Protein AF-A0A9Q0JAR6-F1 (afdb_monomer)

Radius of gyration: 21.36 Å; Cα contacts (8 Å, |Δi|>4): 161; chains: 1; bounding box: 71×35×47 Å

Sequence (145 aa):
MKPGLLWYCMSMAIILSYAKAENQKEPLKNVNLAPFWQWRSAYFCLKNESDSCTGKNVLKLDGVVNVTNSEVEDYCKQGGCWEHTSIVLQCVYYAKRDFWFANKITVPKLKEIISKGCATKQGFSTVNYTVSSPSSGSSPAKGYY

Solvent-accessible surface area (backbone atoms only — not comparable to full-atom values): 8640 Å² total; per-residue (Å²): 136,73,80,71,64,66,57,59,59,57,60,57,56,64,65,63,74,70,65,71,80,77,50,62,91,58,53,74,84,57,85,84,52,58,74,68,53,16,53,51,34,23,52,36,26,53,67,65,80,50,93,58,36,62,78,66,60,40,64,48,69,55,50,38,38,60,38,47,60,87,43,25,61,64,34,53,38,91,81,14,29,48,59,57,51,51,53,34,45,50,44,23,38,64,32,30,77,86,45,59,28,73,52,65,49,34,57,70,58,52,52,50,54,51,52,48,24,50,74,67,61,36,44,44,69,34,81,82,51,67,87,68,74,84,77,85,82,76,81,78,78,83,78,85,129

pLDDT: mean 75.81, std 19.57, range [29.2, 95.31]

Secondary structure (DSSP, 8-state):
--THHHHHHHHHHHHHTT-PPP-SS-GGG-S---HHHHHHHHHHHHT--BTTB-GGGS--TT---EE-TTTHHHHHSTTSHHHHHHHHHHHHHHH-TT-B-TT--BHHHHHHHHHHHHHHT--EE-TT----------PPP----

Foldseek 3Di:
DDPVVVVVVVVVVVVVVPPDDQPLVQNLPDLPDDPVQLVVQLQSLLVDDDPLADDQCRQHLQRKHWAALVRLCQQLDDSHVLVSVLSSLVSNCSSPVQDAGNLRDHSVRSNVQSVVCNVVSHIGICPNPDPDDDDDDDDDDDDDD

Mean pr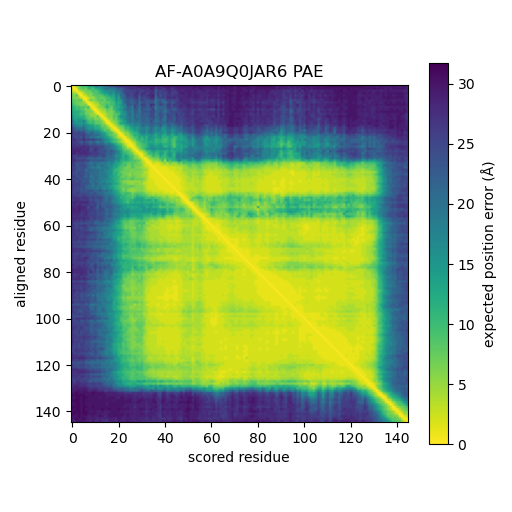edicted aligned error: 12.89 Å

Structure (mmCIF, N/CA/C/O backbone):
data_AF-A0A9Q0JAR6-F1
#
_entry.id   AF-A0A9Q0JAR6-F1
#
loop_
_atom_site.group_PDB
_atom_site.id
_atom_site.type_symbol
_atom_site.label_atom_id
_atom_site.label_alt_id
_atom_site.label_comp_id
_atom_site.label_asym_id
_atom_site.label_entity_id
_atom_site.label_seq_id
_atom_site.pdbx_PDB_ins_code
_atom_site.Cartn_x
_atom_site.Cartn_y
_atom_site.Cartn_z
_atom_site.occupancy
_atom_site.B_iso_or_equiv
_atom_site.auth_seq_id
_atom_site.auth_comp_id
_atom_site.auth_asym_id
_atom_site.auth_atom_id
_atom_site.pdbx_PDB_model_num
ATOM 1 N N . MET A 1 1 ? 53.789 8.470 -23.749 1.00 46.47 1 MET A N 1
ATOM 2 C CA . MET A 1 1 ? 52.325 8.556 -23.524 1.00 46.47 1 MET A CA 1
ATOM 3 C C . MET A 1 1 ? 51.649 8.867 -24.852 1.00 46.47 1 MET A C 1
ATOM 5 O O . MET A 1 1 ? 52.048 9.827 -25.494 1.00 46.47 1 MET A O 1
ATOM 9 N N . LYS A 1 2 ? 50.723 8.017 -25.319 1.00 48.47 2 LYS A N 1
ATOM 10 C CA . LYS A 1 2 ? 50.051 8.178 -26.623 1.00 48.47 2 LYS A CA 1
ATOM 11 C C . LYS A 1 2 ? 48.800 9.066 -26.457 1.00 48.47 2 LYS A C 1
ATOM 13 O O . LYS A 1 2 ? 47.924 8.685 -25.683 1.00 48.47 2 LYS A O 1
ATOM 18 N N . PRO A 1 3 ? 48.679 10.197 -27.175 1.00 54.84 3 PRO A N 1
ATOM 19 C CA . PRO A 1 3 ? 47.604 11.180 -26.979 1.00 54.84 3 PRO A CA 1
ATOM 20 C C . PRO A 1 3 ? 46.203 10.697 -27.407 1.00 54.84 3 PRO A C 1
ATOM 22 O O . PRO A 1 3 ? 45.214 11.355 -27.108 1.00 54.84 3 PRO A O 1
ATOM 25 N N . GLY A 1 4 ? 46.088 9.534 -28.059 1.00 55.03 4 GLY A N 1
ATOM 26 C CA . GLY A 1 4 ? 44.808 9.009 -28.550 1.00 55.03 4 GLY A CA 1
ATOM 27 C C . GLY A 1 4 ? 43.863 8.443 -27.481 1.00 55.03 4 GLY A C 1
ATOM 28 O O . GLY A 1 4 ? 42.671 8.321 -27.741 1.00 55.03 4 GLY A O 1
ATOM 29 N N . LEU A 1 5 ? 44.352 8.112 -26.279 1.00 54.31 5 LEU A N 1
ATOM 30 C CA . LEU A 1 5 ? 43.521 7.472 -25.245 1.00 54.31 5 LEU A CA 1
ATOM 31 C C . LEU A 1 5 ? 42.596 8.470 -24.518 1.00 54.31 5 LEU A C 1
ATOM 33 O O . LEU A 1 5 ? 41.503 8.108 -24.097 1.00 54.31 5 LEU A O 1
ATOM 37 N N . LEU A 1 6 ? 43.004 9.741 -24.422 1.00 53.59 6 LEU A N 1
ATOM 38 C CA . LEU A 1 6 ? 42.235 10.805 -23.759 1.00 53.59 6 LEU A CA 1
ATOM 39 C C . LEU A 1 6 ? 40.993 11.236 -24.556 1.00 53.59 6 LEU A C 1
ATOM 41 O O . LEU A 1 6 ? 39.991 11.633 -23.965 1.00 53.59 6 LEU A O 1
ATOM 45 N N . TRP A 1 7 ? 41.031 11.110 -25.886 1.00 52.84 7 TRP A N 1
ATOM 46 C CA . TRP A 1 7 ? 39.912 11.480 -26.758 1.00 52.84 7 TRP A CA 1
ATOM 47 C C . TRP A 1 7 ? 38.719 10.525 -26.602 1.00 52.84 7 TRP A C 1
ATOM 49 O O . TRP A 1 7 ? 37.566 10.957 -26.570 1.00 52.84 7 TRP A O 1
ATOM 59 N N . TYR A 1 8 ? 38.982 9.224 -26.443 1.00 56.53 8 TYR A N 1
ATOM 60 C CA . TYR A 1 8 ? 37.922 8.223 -26.304 1.00 56.53 8 TYR A CA 1
ATOM 61 C C . TYR A 1 8 ? 37.122 8.390 -25.003 1.00 56.53 8 TYR A C 1
ATOM 63 O O . TYR A 1 8 ? 35.895 8.281 -25.025 1.00 56.53 8 TYR A O 1
ATOM 71 N N . CYS A 1 9 ? 37.766 8.754 -23.891 1.00 57.84 9 CYS A N 1
ATOM 72 C CA . CYS A 1 9 ? 37.080 8.937 -22.607 1.00 57.84 9 CYS A CA 1
ATOM 73 C C . CYS A 1 9 ? 36.089 10.115 -22.612 1.00 57.84 9 CYS A C 1
ATOM 75 O O . CYS A 1 9 ? 35.001 10.007 -22.048 1.00 57.84 9 CYS A O 1
ATOM 77 N N . MET A 1 10 ? 36.422 11.215 -23.295 1.00 57.50 10 MET A N 1
ATOM 78 C CA . MET A 1 10 ? 35.537 12.386 -23.385 1.00 57.50 10 MET A CA 1
ATOM 79 C C . MET A 1 10 ? 34.294 12.108 -24.243 1.00 57.50 10 MET A C 1
ATOM 81 O O . MET A 1 10 ? 33.214 12.608 -23.940 1.00 57.50 10 MET A O 1
ATOM 85 N N . SER A 1 11 ? 34.410 11.255 -25.266 1.00 59.44 11 SER A N 1
ATOM 86 C CA . SER A 1 11 ? 33.272 10.883 -26.117 1.00 59.44 11 SER A CA 1
ATOM 87 C C . SER A 1 11 ? 32.220 10.025 -25.398 1.00 59.44 11 SER A C 1
ATOM 89 O O . SER A 1 11 ? 31.027 10.216 -25.622 1.00 59.44 11 SER A O 1
ATOM 91 N N . MET A 1 12 ? 32.625 9.147 -24.470 1.00 58.28 12 MET A N 1
ATOM 92 C CA . MET A 1 12 ? 31.680 8.363 -23.661 1.00 58.28 12 MET A CA 1
ATOM 93 C C . MET A 1 12 ? 30.941 9.218 -22.622 1.00 58.28 12 MET A C 1
ATOM 95 O O . MET A 1 12 ? 29.761 8.984 -22.367 1.00 58.28 12 MET A O 1
ATOM 99 N N . ALA A 1 13 ? 31.599 10.233 -22.052 1.00 55.62 13 ALA A N 1
ATOM 100 C CA . ALA A 1 13 ? 30.997 11.098 -21.035 1.00 55.62 13 ALA A CA 1
ATOM 101 C C . ALA A 1 13 ? 29.824 11.943 -21.574 1.00 55.62 13 ALA A C 1
ATOM 103 O O . ALA A 1 13 ? 28.884 12.229 -20.836 1.00 55.62 13 ALA A O 1
ATOM 104 N N . ILE A 1 14 ? 29.838 12.290 -22.867 1.00 54.59 14 ILE A N 1
ATOM 105 C CA . ILE A 1 14 ? 28.781 13.088 -23.519 1.00 54.59 14 ILE A CA 1
ATOM 106 C C . ILE A 1 14 ? 27.496 12.266 -23.750 1.00 54.59 14 ILE A C 1
ATOM 108 O O . ILE A 1 14 ? 26.409 12.830 -23.840 1.00 54.59 14 ILE A O 1
ATOM 112 N N . ILE A 1 15 ? 27.580 10.932 -23.799 1.00 54.53 15 ILE A N 1
ATOM 113 C CA . ILE A 1 15 ? 26.407 10.065 -24.012 1.00 54.53 15 ILE A CA 1
ATOM 114 C C . ILE A 1 15 ? 25.615 9.872 -22.700 1.00 54.53 15 ILE A C 1
ATOM 116 O O . ILE A 1 15 ? 24.401 9.674 -22.728 1.00 54.53 15 ILE A O 1
ATOM 120 N N . LEU A 1 16 ? 26.264 9.994 -21.535 1.00 51.03 16 LEU A N 1
ATOM 121 C CA . LEU A 1 16 ? 25.627 9.840 -20.217 1.00 51.03 16 LEU A CA 1
ATOM 122 C C . LEU A 1 16 ? 24.862 11.082 -19.733 1.00 51.03 16 LEU A C 1
ATOM 124 O O . LEU A 1 16 ? 23.979 10.959 -18.885 1.00 51.03 16 LEU A O 1
ATOM 128 N N . SER A 1 17 ? 25.147 12.271 -20.266 1.00 48.91 17 SER A N 1
ATOM 129 C CA . SER A 1 17 ? 24.485 13.521 -19.860 1.00 48.91 17 SER A CA 1
ATOM 130 C C . SER A 1 17 ? 23.071 13.696 -20.433 1.00 48.91 17 SER A C 1
ATOM 132 O O . SER A 1 17 ? 22.362 14.618 -20.034 1.00 48.91 17 SER A O 1
ATOM 134 N N . TYR A 1 18 ? 22.618 12.784 -21.302 1.00 50.72 18 TYR A N 1
ATOM 135 C CA . TYR A 1 18 ? 21.243 12.742 -21.819 1.00 50.72 18 TYR A CA 1
ATOM 136 C C . TYR A 1 18 ? 20.293 11.830 -21.026 1.00 50.72 18 TYR A C 1
ATOM 138 O O . TYR A 1 18 ? 19.158 11.592 -21.450 1.00 50.72 18 TYR A O 1
ATOM 146 N N . ALA A 1 19 ? 20.705 11.338 -19.855 1.00 49.31 19 ALA A N 1
ATOM 147 C CA . ALA A 1 19 ? 19.778 10.698 -18.932 1.00 49.31 19 ALA A CA 1
ATOM 148 C C . ALA A 1 19 ? 18.835 11.762 -18.342 1.00 49.31 19 ALA A C 1
ATOM 150 O O . ALA A 1 19 ? 19.199 12.521 -17.444 1.00 49.31 19 ALA A O 1
ATOM 151 N N . LYS A 1 20 ? 17.604 11.838 -18.862 1.00 53.59 20 LYS A N 1
ATOM 152 C CA . LYS A 1 20 ? 16.526 12.613 -18.232 1.00 53.59 20 LYS A CA 1
ATOM 153 C C . LYS A 1 20 ? 16.377 12.134 -16.785 1.00 53.59 20 LYS A C 1
ATOM 155 O O . LYS A 1 20 ? 16.305 10.929 -16.550 1.00 53.59 20 LYS A O 1
ATOM 160 N N . ALA A 1 21 ? 16.310 13.068 -15.835 1.00 47.69 21 ALA A N 1
ATOM 161 C CA . ALA A 1 21 ? 15.969 12.749 -14.455 1.00 47.69 21 ALA A CA 1
ATOM 162 C C . ALA A 1 21 ? 14.663 11.937 -14.428 1.00 47.69 21 ALA A C 1
ATOM 164 O O . ALA A 1 21 ? 13.657 12.336 -15.020 1.00 47.69 21 ALA A O 1
ATOM 165 N N . GLU A 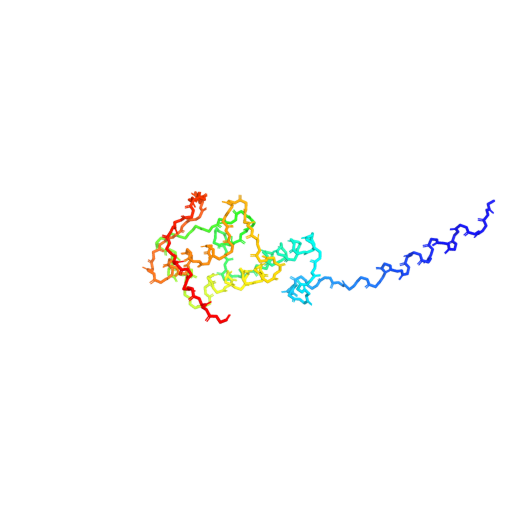1 22 ? 14.709 10.771 -13.789 1.00 52.81 22 GLU A N 1
ATOM 166 C CA . GLU A 1 22 ? 13.558 9.890 -13.620 1.00 52.81 22 GLU A CA 1
ATOM 167 C C . GLU A 1 22 ? 12.474 10.659 -12.852 1.00 52.81 22 GLU A C 1
ATOM 169 O O . GLU A 1 22 ? 12.727 11.165 -11.756 1.00 52.81 22 GLU A O 1
ATOM 174 N N . ASN A 1 23 ? 11.280 10.809 -13.436 1.00 57.31 23 ASN A N 1
ATOM 175 C CA . ASN A 1 23 ? 10.178 11.482 -12.754 1.00 57.31 23 ASN A CA 1
ATOM 176 C C . ASN A 1 23 ? 9.649 10.563 -11.645 1.00 57.31 23 ASN A C 1
ATOM 178 O O . ASN A 1 23 ? 8.768 9.739 -11.874 1.00 57.31 23 ASN A O 1
ATOM 182 N N . GLN A 1 24 ? 10.213 10.707 -10.446 1.00 56.72 24 GLN A N 1
ATOM 183 C CA . GLN A 1 24 ? 9.841 9.928 -9.263 1.00 56.72 24 GLN A CA 1
ATOM 184 C C . GLN A 1 24 ? 8.425 10.237 -8.763 1.00 56.72 24 GLN A C 1
ATOM 186 O O . GLN A 1 24 ? 7.847 9.410 -8.066 1.00 56.72 24 GLN A O 1
ATOM 191 N N . LYS A 1 25 ? 7.864 11.404 -9.116 1.00 55.22 25 LYS A N 1
ATOM 192 C CA . LYS A 1 25 ? 6.496 11.787 -8.739 1.00 55.22 25 LYS A CA 1
ATOM 193 C C . LYS A 1 25 ? 5.444 11.121 -9.623 1.00 55.22 25 LYS A C 1
ATOM 195 O O . LYS A 1 25 ? 4.361 10.812 -9.147 1.00 55.22 25 LYS A O 1
ATOM 200 N N . GLU A 1 26 ? 5.766 10.875 -10.891 1.00 56.72 26 GLU A N 1
ATOM 201 C CA . GLU A 1 26 ? 4.852 10.274 -11.866 1.00 56.72 26 GLU A CA 1
ATOM 202 C C . GLU A 1 26 ? 5.612 9.304 -12.789 1.00 56.72 26 GLU A C 1
ATOM 204 O O . GLU A 1 26 ? 5.900 9.628 -13.949 1.00 56.72 26 GLU A O 1
ATOM 209 N N . PRO A 1 27 ? 5.936 8.086 -12.316 1.00 57.88 27 PRO A N 1
ATOM 210 C CA . PRO A 1 27 ? 6.714 7.112 -13.089 1.00 57.88 27 PRO A CA 1
ATOM 211 C C . PRO A 1 27 ? 5.943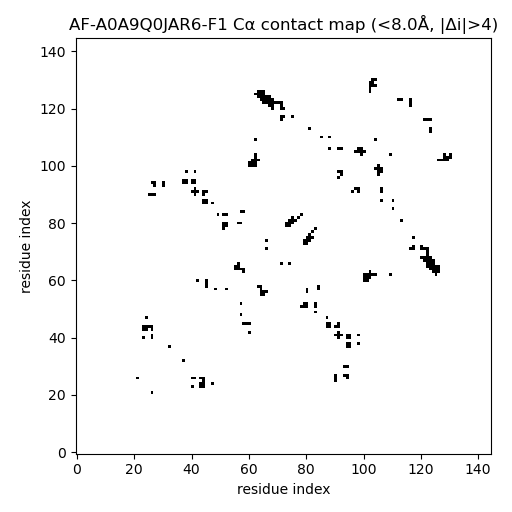 6.531 -14.293 1.00 57.88 27 PRO A C 1
ATOM 213 O O . PRO A 1 27 ? 6.480 5.748 -15.071 1.00 57.88 27 PRO A O 1
ATOM 216 N N . LEU A 1 28 ? 4.690 6.954 -14.493 1.00 58.88 28 LEU A N 1
ATOM 217 C CA . LEU A 1 28 ? 3.752 6.485 -15.516 1.00 58.88 28 LEU A CA 1
ATOM 218 C C . LEU A 1 28 ? 4.127 6.849 -16.960 1.00 58.88 28 LEU A C 1
ATOM 220 O O . LEU A 1 28 ? 3.437 6.439 -17.892 1.00 58.88 28 LEU A O 1
ATOM 224 N N . LYS A 1 29 ? 5.198 7.619 -17.184 1.00 54.78 29 LYS A N 1
ATOM 225 C CA . LYS A 1 29 ? 5.522 8.143 -18.520 1.00 54.78 29 LYS A CA 1
ATOM 226 C C . LYS A 1 29 ? 6.072 7.114 -19.513 1.00 54.78 29 LYS A C 1
ATOM 228 O O . LYS A 1 29 ? 6.238 7.471 -20.676 1.00 54.78 29 LYS A O 1
ATOM 233 N N . ASN A 1 30 ? 6.343 5.867 -19.115 1.00 54.91 30 ASN A N 1
ATOM 234 C CA . ASN A 1 30 ? 6.793 4.845 -20.061 1.00 54.91 30 ASN A CA 1
ATOM 235 C C . ASN A 1 30 ? 6.307 3.433 -19.688 1.00 54.91 30 ASN A C 1
ATOM 237 O O . ASN A 1 30 ? 6.809 2.815 -18.757 1.00 54.91 30 ASN A O 1
ATOM 241 N N . VAL A 1 31 ? 5.334 2.913 -20.439 1.00 55.41 31 VAL A N 1
ATOM 242 C CA . VAL A 1 31 ? 4.693 1.605 -20.189 1.00 55.41 31 VAL A CA 1
ATOM 243 C C . VAL A 1 31 ? 5.561 0.425 -20.673 1.00 55.41 31 VAL A C 1
ATOM 245 O O . VAL A 1 31 ? 5.321 -0.715 -20.295 1.00 55.41 31 VAL A O 1
ATOM 248 N N . ASN A 1 32 ? 6.604 0.693 -21.472 1.00 63.34 32 ASN A N 1
ATOM 249 C CA . ASN A 1 32 ? 7.500 -0.311 -22.065 1.00 63.34 32 ASN A CA 1
ATOM 250 C C . ASN A 1 32 ? 8.918 -0.239 -21.484 1.00 63.34 32 ASN A C 1
ATOM 252 O O . ASN A 1 32 ? 9.919 -0.231 -22.201 1.00 63.34 32 ASN A O 1
ATOM 256 N N . LEU A 1 33 ? 9.017 -0.145 -20.163 1.00 69.62 33 LEU A N 1
ATOM 257 C CA . LEU A 1 33 ? 10.296 -0.218 -19.465 1.00 69.62 33 LEU A CA 1
ATOM 258 C C . LEU A 1 33 ? 10.805 -1.666 -19.422 1.00 69.62 33 LEU A C 1
ATOM 260 O O . LEU A 1 33 ? 10.016 -2.604 -19.320 1.00 69.62 33 LEU A O 1
ATOM 264 N N . ALA A 1 34 ? 12.127 -1.864 -19.459 1.00 81.62 34 ALA A N 1
ATOM 265 C CA . ALA A 1 34 ? 12.704 -3.184 -19.195 1.00 81.62 34 ALA A CA 1
ATOM 266 C C . ALA A 1 34 ? 12.334 -3.653 -17.766 1.00 81.62 34 ALA A C 1
ATOM 268 O O . ALA A 1 34 ? 12.092 -2.807 -16.900 1.00 81.62 34 ALA A O 1
ATOM 269 N N . PRO A 1 35 ? 12.336 -4.967 -17.467 1.00 82.12 35 PRO A N 1
ATOM 270 C CA . PRO A 1 35 ? 11.821 -5.496 -16.197 1.00 82.12 35 PRO A CA 1
ATOM 271 C C . PRO A 1 35 ? 12.399 -4.842 -14.931 1.00 82.12 35 PRO A C 1
ATOM 273 O O . PRO A 1 35 ? 11.670 -4.583 -13.975 1.00 82.12 35 PRO A O 1
ATOM 276 N N . PHE A 1 36 ? 13.696 -4.521 -14.931 1.00 84.12 36 PHE A N 1
ATOM 277 C CA . PHE A 1 36 ? 14.346 -3.814 -13.822 1.00 84.12 36 PHE A CA 1
ATOM 278 C C . PHE A 1 36 ? 13.771 -2.405 -13.602 1.00 84.12 36 PHE A C 1
ATOM 280 O O . PHE A 1 36 ? 13.494 -2.003 -12.473 1.00 84.12 36 PHE A O 1
ATOM 287 N N . TRP A 1 37 ? 13.551 -1.665 -14.687 1.00 82.44 37 TRP A N 1
ATOM 288 C CA . TRP A 1 37 ? 13.005 -0.312 -14.642 1.00 82.44 37 TRP A CA 1
ATOM 289 C C . TRP A 1 37 ? 11.536 -0.298 -14.209 1.00 82.44 37 TRP A C 1
ATOM 291 O O . TRP A 1 37 ? 11.147 0.590 -13.455 1.00 82.44 37 TRP A O 1
ATOM 301 N N . GLN A 1 38 ? 10.746 -1.307 -14.595 1.00 86.56 38 GLN A N 1
ATOM 302 C CA . GLN A 1 38 ? 9.371 -1.486 -14.106 1.00 86.56 38 GLN A CA 1
ATOM 303 C C . GLN A 1 38 ? 9.330 -1.652 -12.581 1.00 86.56 38 GLN A C 1
ATOM 305 O O . GLN A 1 38 ? 8.579 -0.961 -11.893 1.00 86.56 38 GLN A O 1
ATOM 310 N N . TRP A 1 39 ? 10.185 -2.523 -12.033 1.00 87.69 39 TRP A N 1
ATOM 311 C CA . TRP A 1 39 ? 10.311 -2.716 -10.584 1.00 87.69 39 TRP A CA 1
ATOM 312 C C . TRP A 1 39 ? 10.750 -1.446 -9.861 1.00 87.69 39 TRP A C 1
ATOM 314 O O . TRP A 1 39 ? 10.189 -1.093 -8.825 1.00 87.69 39 TRP A O 1
ATOM 324 N N . ARG A 1 40 ? 11.733 -0.739 -10.419 1.00 87.44 40 ARG A N 1
ATOM 325 C CA . ARG A 1 40 ? 12.226 0.525 -9.870 1.00 87.44 40 ARG A CA 1
ATOM 326 C C . ARG A 1 40 ? 11.143 1.610 -9.869 1.00 87.44 40 ARG A C 1
ATOM 328 O O . ARG A 1 40 ? 10.966 2.291 -8.865 1.00 87.44 40 ARG A O 1
ATOM 335 N N . SER A 1 41 ? 10.379 1.722 -10.950 1.00 87.81 41 SER A N 1
ATOM 336 C CA . SER A 1 41 ? 9.231 2.629 -11.052 1.00 87.81 41 SER A CA 1
ATOM 337 C C . SER A 1 41 ? 8.143 2.295 -10.028 1.00 87.81 41 SER A C 1
ATOM 339 O O . SER A 1 41 ? 7.674 3.182 -9.319 1.00 87.81 41 SER A O 1
ATOM 341 N N . ALA A 1 42 ? 7.802 1.013 -9.871 1.00 89.38 42 ALA A N 1
ATOM 342 C CA . ALA A 1 42 ? 6.861 0.556 -8.850 1.00 89.38 42 ALA A CA 1
ATOM 343 C C . ALA A 1 42 ? 7.354 0.859 -7.423 1.00 89.38 42 ALA A C 1
ATOM 345 O O . ALA A 1 42 ? 6.577 1.268 -6.563 1.00 89.38 42 ALA A O 1
ATOM 346 N N . TYR A 1 43 ? 8.657 0.727 -7.173 1.00 88.44 43 TYR A N 1
ATOM 347 C CA . TYR A 1 43 ? 9.266 1.119 -5.904 1.00 88.44 43 TYR A CA 1
ATOM 348 C C . TYR A 1 43 ? 9.143 2.624 -5.632 1.00 88.44 43 TYR A C 1
ATOM 350 O O . TYR A 1 43 ? 8.842 3.014 -4.505 1.00 88.44 43 TYR A O 1
ATOM 358 N N . PHE A 1 44 ? 9.327 3.478 -6.643 1.00 87.81 44 PHE A N 1
ATOM 359 C CA . PHE A 1 44 ? 9.131 4.920 -6.476 1.00 87.81 44 PHE A CA 1
ATOM 360 C C . PHE A 1 44 ? 7.677 5.298 -6.207 1.00 87.81 44 PHE A C 1
ATOM 362 O O . PHE A 1 44 ? 7.445 6.182 -5.388 1.00 87.81 44 PHE A O 1
ATOM 369 N N . CYS A 1 45 ? 6.705 4.582 -6.779 1.00 89.19 45 CYS A N 1
ATOM 370 C CA . CYS A 1 45 ? 5.297 4.759 -6.411 1.00 89.19 45 CYS A CA 1
ATOM 371 C C . CYS A 1 45 ? 5.062 4.568 -4.904 1.00 89.19 45 CYS A C 1
ATOM 373 O O . CYS A 1 45 ? 4.340 5.348 -4.293 1.00 89.19 45 CYS A O 1
ATOM 375 N N . LEU A 1 46 ? 5.690 3.554 -4.297 1.00 89.12 46 LEU A N 1
ATOM 376 C CA . LEU A 1 46 ? 5.556 3.255 -2.863 1.00 89.12 46 LEU A CA 1
ATOM 377 C C . LEU A 1 46 ? 6.250 4.279 -1.956 1.00 89.12 46 LEU A C 1
ATOM 379 O O . LEU A 1 46 ? 5.952 4.335 -0.770 1.00 89.12 46 LEU A O 1
ATOM 383 N N . LYS A 1 47 ? 7.172 5.083 -2.497 1.00 85.50 47 LYS A N 1
ATOM 384 C CA . LYS A 1 47 ? 7.805 6.195 -1.774 1.00 85.50 47 LYS A CA 1
ATOM 385 C C . LYS A 1 47 ? 6.962 7.462 -1.742 1.00 85.50 47 LYS A C 1
ATOM 387 O O . LYS A 1 47 ? 7.375 8.437 -1.121 1.00 85.50 47 LYS A O 1
ATOM 392 N N . ASN A 1 48 ? 5.828 7.477 -2.433 1.00 80.38 48 ASN A N 1
ATOM 393 C CA . ASN A 1 48 ? 4.920 8.602 -2.366 1.00 80.38 48 ASN A CA 1
ATOM 394 C C . ASN A 1 48 ? 4.198 8.572 -1.012 1.00 80.38 48 ASN A C 1
ATOM 396 O O . ASN A 1 48 ? 3.277 7.782 -0.802 1.00 80.38 48 ASN A O 1
ATOM 400 N N . GLU A 1 49 ? 4.662 9.394 -0.078 1.00 74.75 49 GLU A N 1
ATOM 401 C CA . GLU A 1 49 ? 4.069 9.553 1.248 1.00 74.75 49 GLU A CA 1
ATOM 402 C C . GLU A 1 49 ? 2.982 10.639 1.219 1.00 74.75 49 GLU A C 1
ATOM 404 O O . GLU A 1 49 ? 3.019 11.553 0.396 1.00 74.75 49 GLU A O 1
ATOM 409 N N . SER A 1 50 ? 1.995 10.523 2.104 1.00 73.06 50 SER A N 1
ATOM 410 C CA . SER A 1 50 ? 0.953 11.533 2.307 1.00 73.06 50 SER A CA 1
ATOM 411 C C . SER A 1 50 ? 0.749 11.743 3.795 1.00 73.06 50 SER A C 1
ATOM 413 O O . SER A 1 50 ? 0.679 10.772 4.545 1.00 73.06 50 SER A O 1
ATOM 415 N N . ASP A 1 51 ? 0.546 12.993 4.202 1.00 74.38 51 ASP A N 1
ATOM 416 C CA . ASP A 1 51 ? 0.200 13.346 5.581 1.00 74.38 51 ASP A CA 1
ATOM 417 C C . ASP A 1 51 ? -1.128 12.705 6.029 1.00 74.38 51 ASP A C 1
ATOM 419 O O . ASP A 1 51 ? -1.345 12.472 7.218 1.00 74.38 51 ASP A O 1
ATOM 423 N N . SER A 1 52 ? -2.013 12.364 5.079 1.00 71.81 52 SER A N 1
ATOM 424 C CA . SER A 1 52 ? -3.287 11.681 5.353 1.00 71.81 52 SER A CA 1
ATOM 425 C C . SER A 1 52 ? -3.129 10.208 5.731 1.00 71.81 52 SER A C 1
ATOM 427 O O . SER A 1 52 ? -4.081 9.587 6.212 1.00 71.81 52 SER A O 1
ATOM 429 N N . CYS A 1 53 ? -1.944 9.631 5.526 1.00 79.38 53 CYS A N 1
ATOM 430 C CA . CYS A 1 53 ? -1.652 8.264 5.904 1.00 79.38 53 CYS A CA 1
ATOM 431 C C . CYS A 1 53 ? -0.344 8.187 6.687 1.00 79.38 53 CYS A C 1
ATOM 433 O O . CYS A 1 53 ? 0.737 8.311 6.124 1.00 79.38 53 CYS A O 1
ATOM 435 N N . THR A 1 54 ? -0.439 7.950 7.995 1.00 75.00 54 THR A N 1
ATOM 436 C CA . THR A 1 54 ? 0.727 7.912 8.883 1.00 75.00 54 THR A CA 1
ATOM 437 C C . THR A 1 54 ? 0.848 6.580 9.621 1.00 75.00 54 THR A C 1
ATOM 439 O O . THR A 1 54 ? -0.109 5.816 9.789 1.00 75.00 54 THR A O 1
ATOM 442 N N . GLY A 1 55 ? 2.074 6.271 10.044 1.00 74.25 55 GLY A N 1
ATOM 443 C CA . GLY A 1 55 ? 2.376 5.111 10.879 1.00 74.25 55 GLY A CA 1
ATOM 444 C C . GLY A 1 55 ? 2.138 3.766 10.186 1.00 74.25 55 GLY A C 1
ATOM 445 O O . GLY A 1 55 ? 2.661 3.500 9.105 1.00 74.25 55 GLY A O 1
ATOM 446 N N . LYS A 1 56 ? 1.378 2.889 10.851 1.00 67.69 56 LYS A N 1
ATOM 447 C CA . LYS A 1 56 ? 1.136 1.493 10.435 1.00 67.69 56 LYS A CA 1
ATOM 448 C C . LYS A 1 56 ? 0.157 1.337 9.262 1.00 67.69 56 LYS A C 1
ATOM 450 O O . LYS A 1 56 ? 0.001 0.235 8.748 1.00 67.69 56 LYS A O 1
ATOM 455 N N . ASN A 1 57 ? -0.506 2.422 8.866 1.00 71.31 57 ASN A N 1
ATOM 456 C CA . ASN A 1 57 ? -1.492 2.419 7.785 1.00 71.31 57 ASN A CA 1
ATOM 457 C C . ASN A 1 57 ? -0.851 2.672 6.412 1.00 71.31 57 ASN A C 1
ATOM 459 O O . ASN A 1 57 ? -1.501 2.469 5.388 1.00 71.31 57 ASN A O 1
ATOM 463 N N . VAL A 1 58 ? 0.419 3.101 6.394 1.00 81.50 58 VAL A N 1
ATOM 464 C CA . VAL A 1 58 ? 1.172 3.399 5.173 1.00 81.50 58 VAL A CA 1
ATOM 465 C C . VAL A 1 58 ? 1.562 2.107 4.479 1.00 81.50 58 VAL A C 1
ATOM 467 O O . VAL A 1 58 ? 2.287 1.284 5.037 1.00 81.50 58 VAL A O 1
ATOM 470 N N . LEU A 1 59 ? 1.126 1.967 3.231 1.00 88.12 59 LEU A N 1
ATOM 471 C CA . LEU A 1 59 ? 1.514 0.852 2.386 1.00 88.12 59 LEU A CA 1
ATOM 472 C C . LEU A 1 59 ? 3.014 0.901 2.072 1.00 88.12 59 LEU A C 1
ATOM 474 O O . LEU A 1 59 ? 3.500 1.847 1.454 1.00 88.12 59 LEU A O 1
ATOM 478 N N . LYS A 1 60 ? 3.732 -0.160 2.439 1.00 89.94 60 LYS A N 1
ATOM 479 C CA . LYS A 1 60 ? 5.154 -0.350 2.131 1.00 89.94 60 LYS A CA 1
ATOM 480 C C . LYS A 1 60 ? 5.360 -1.574 1.243 1.00 89.94 60 LYS A C 1
ATOM 482 O O . LYS A 1 60 ? 4.424 -2.284 0.885 1.00 89.94 60 LYS A O 1
ATOM 487 N N . LEU A 1 61 ? 6.622 -1.839 0.897 1.00 90.50 61 LEU A N 1
ATOM 488 C CA . LEU A 1 61 ? 7.029 -3.039 0.153 1.00 90.50 61 LEU A CA 1
ATOM 489 C C . LEU A 1 61 ? 6.664 -4.359 0.852 1.00 90.50 61 LEU A C 1
ATOM 491 O O . LEU A 1 61 ? 6.586 -5.393 0.188 1.00 90.50 61 LEU A O 1
ATOM 495 N N . ASP A 1 62 ? 6.446 -4.337 2.167 1.00 90.00 62 ASP A N 1
ATOM 496 C CA . ASP A 1 62 ? 6.007 -5.507 2.929 1.00 90.00 62 ASP A CA 1
ATOM 497 C C . ASP A 1 62 ? 4.592 -5.978 2.541 1.00 90.00 62 ASP A C 1
ATOM 499 O O . ASP A 1 62 ? 4.277 -7.158 2.701 1.00 90.00 62 ASP A O 1
ATOM 503 N N . GLY A 1 63 ? 3.772 -5.092 1.964 1.00 88.62 63 GLY A N 1
ATOM 504 C CA . GLY A 1 63 ? 2.375 -5.361 1.625 1.00 88.62 63 GLY A CA 1
ATOM 505 C C . GLY A 1 63 ? 1.470 -5.444 2.847 1.00 88.62 63 GLY A C 1
ATOM 506 O O . GLY A 1 63 ? 0.374 -6.011 2.756 1.00 88.62 63 GLY A O 1
ATOM 507 N N . VAL A 1 64 ? 1.926 -4.930 3.990 1.00 90.19 64 VAL A N 1
ATOM 508 C CA . VAL A 1 64 ? 1.210 -4.977 5.259 1.00 90.19 64 VAL A CA 1
ATOM 509 C C . VAL A 1 64 ? 0.362 -3.722 5.410 1.00 90.19 64 VAL A C 1
ATOM 511 O O . VAL A 1 64 ? 0.860 -2.603 5.440 1.00 90.19 64 VAL A O 1
ATOM 514 N N . VAL A 1 65 ? -0.942 -3.931 5.536 1.00 89.94 65 VAL A N 1
ATOM 515 C CA . VAL A 1 65 ? -1.924 -2.924 5.924 1.00 89.94 65 VAL A CA 1
ATOM 516 C C . VAL A 1 65 ? -2.746 -3.548 7.039 1.00 89.94 65 VAL A C 1
ATOM 518 O O . VAL A 1 65 ? -3.277 -4.648 6.873 1.00 89.94 65 VAL A O 1
ATOM 521 N N . ASN A 1 66 ? -2.796 -2.886 8.192 1.00 91.25 66 ASN A N 1
ATOM 522 C CA . ASN A 1 66 ? -3.472 -3.395 9.380 1.00 91.25 66 ASN A CA 1
ATOM 523 C C . ASN A 1 66 ? -4.335 -2.303 10.010 1.00 91.25 66 ASN A C 1
ATOM 525 O O . ASN A 1 66 ? -3.836 -1.481 10.778 1.00 91.25 66 ASN A O 1
ATOM 529 N N . VAL A 1 67 ? -5.621 -2.331 9.680 1.00 91.19 67 VAL A N 1
ATOM 530 C CA . VAL A 1 67 ? -6.622 -1.350 10.099 1.00 91.19 67 VAL A CA 1
ATOM 531 C C . VAL A 1 67 ? -7.607 -2.048 11.026 1.00 91.19 67 VAL A C 1
ATOM 533 O O . VAL A 1 67 ? -8.258 -3.018 10.634 1.00 91.19 67 VAL A O 1
ATOM 536 N N . THR A 1 68 ? -7.720 -1.591 12.270 1.00 92.25 68 THR A N 1
ATOM 537 C CA . THR A 1 68 ? -8.680 -2.163 13.226 1.00 92.25 68 THR A CA 1
ATOM 538 C C . THR A 1 68 ? -10.1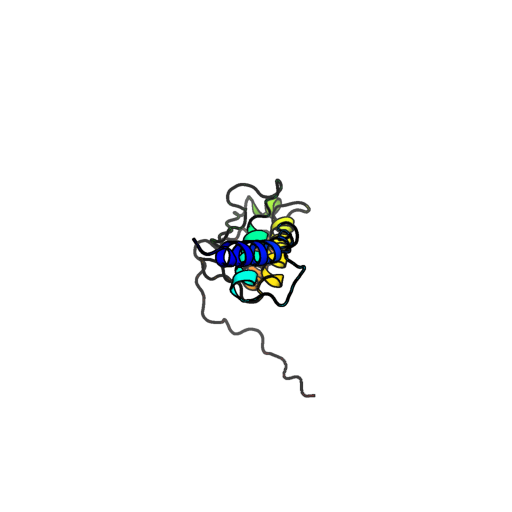07 -1.671 12.954 1.00 92.25 68 THR A C 1
ATOM 540 O O . THR A 1 68 ? -10.327 -0.718 12.210 1.00 92.25 68 THR A O 1
ATOM 543 N N . ASN A 1 69 ? -11.104 -2.284 13.605 1.00 92.19 69 ASN A N 1
ATOM 544 C CA . ASN A 1 69 ? -12.496 -1.814 13.528 1.00 92.19 69 ASN A CA 1
ATOM 545 C C . ASN A 1 69 ? -12.668 -0.356 13.985 1.00 92.19 69 ASN A C 1
ATOM 547 O O . ASN A 1 69 ? -13.541 0.330 13.47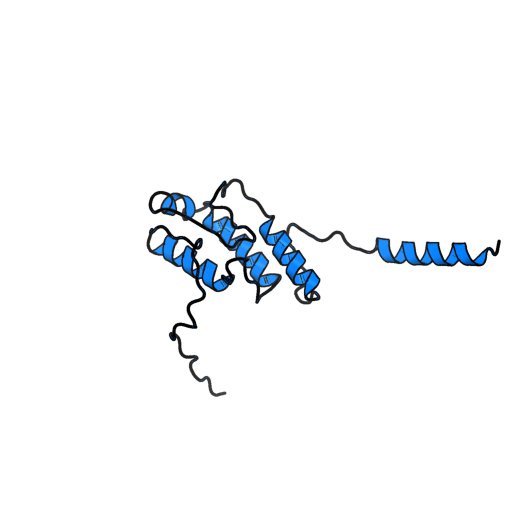4 1.00 92.19 69 ASN A O 1
ATOM 551 N N . SER A 1 70 ? -11.852 0.123 14.929 1.00 90.69 70 SER A N 1
ATOM 552 C CA . SER A 1 70 ? -11.909 1.515 15.390 1.00 90.69 70 SER A CA 1
ATOM 553 C C . SER A 1 70 ? -11.256 2.497 14.415 1.00 90.69 70 SER A C 1
ATOM 555 O O . SER A 1 70 ? -11.543 3.683 14.467 1.00 90.69 70 SER A O 1
ATOM 557 N N . GLU A 1 71 ? -10.364 2.021 13.543 1.00 90.62 71 GLU A N 1
ATOM 558 C CA . GLU A 1 71 ? -9.595 2.851 12.605 1.00 90.62 71 GLU A CA 1
ATOM 559 C C . GLU A 1 71 ? -10.207 2.867 11.199 1.00 90.62 71 GLU A C 1
ATOM 561 O O . GLU A 1 71 ? -9.873 3.734 10.394 1.00 90.62 71 GLU A O 1
ATOM 566 N N . VAL A 1 72 ? -11.093 1.914 10.882 1.00 92.75 72 VAL A N 1
ATOM 567 C CA . VAL A 1 72 ? -11.637 1.733 9.527 1.00 92.75 72 VAL A CA 1
ATOM 568 C C . VAL A 1 72 ? -12.393 2.960 9.025 1.00 92.75 72 VAL A C 1
ATOM 570 O O . VAL A 1 72 ? -12.273 3.314 7.856 1.00 92.75 72 VAL A O 1
ATOM 573 N N . GLU A 1 73 ? -13.131 3.645 9.897 1.00 91.25 73 GLU A N 1
ATOM 574 C CA . GLU A 1 73 ? -13.894 4.834 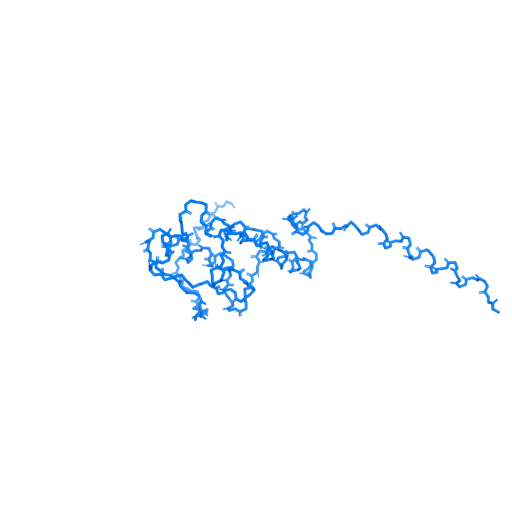9.518 1.00 91.25 73 GLU A CA 1
ATOM 575 C C . GLU A 1 73 ? -12.965 5.991 9.127 1.00 91.25 73 GLU A C 1
ATOM 577 O O . GLU A 1 73 ? -13.120 6.575 8.054 1.00 91.25 73 GLU A O 1
ATOM 582 N N . ASP A 1 74 ? -11.927 6.245 9.926 1.00 90.38 74 ASP A N 1
ATOM 583 C CA . ASP A 1 74 ? -10.914 7.262 9.633 1.00 90.38 74 ASP A CA 1
ATOM 584 C C . ASP A 1 74 ? -10.029 6.909 8.437 1.00 90.38 74 ASP A C 1
ATOM 586 O O . ASP A 1 74 ? -9.596 7.795 7.698 1.00 90.38 74 ASP A O 1
ATOM 590 N N . TYR A 1 75 ? -9.763 5.622 8.222 1.00 91.31 75 TYR A N 1
ATOM 591 C CA . TYR A 1 75 ? -8.995 5.153 7.076 1.00 91.31 75 TYR A CA 1
ATOM 592 C C . TYR A 1 75 ? -9.768 5.347 5.762 1.00 91.31 75 TYR A C 1
ATOM 594 O O . TYR A 1 75 ? -9.182 5.758 4.756 1.00 91.31 75 TYR A O 1
ATOM 602 N N . CYS A 1 76 ? -11.071 5.050 5.771 1.00 93.38 76 CYS A N 1
ATOM 603 C CA . CYS A 1 76 ? -11.920 4.986 4.580 1.00 93.38 76 CYS A CA 1
ATOM 604 C C . CYS A 1 76 ? -12.701 6.274 4.277 1.00 93.38 76 CYS A C 1
ATOM 606 O O . CYS A 1 76 ? -13.334 6.348 3.221 1.00 93.38 76 CYS A O 1
ATOM 608 N N . LYS A 1 77 ? -12.693 7.275 5.168 1.00 91.94 77 LYS A N 1
ATOM 609 C CA . LYS A 1 77 ? -13.338 8.572 4.907 1.00 91.94 77 LYS A CA 1
ATOM 610 C C . LYS A 1 77 ? -12.730 9.275 3.691 1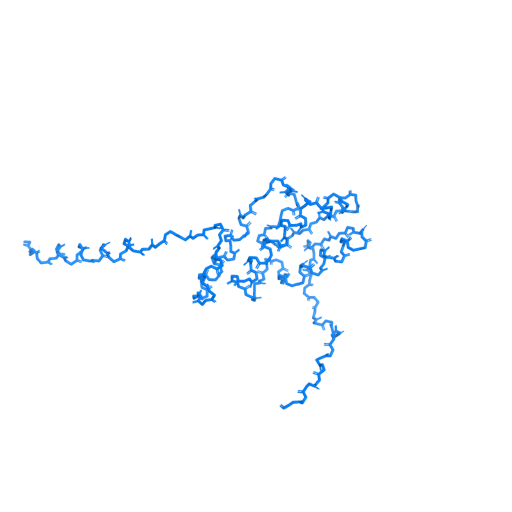.00 91.94 77 LYS A C 1
ATOM 612 O O . LYS A 1 77 ? -11.587 9.028 3.311 1.00 91.94 77 LYS A O 1
ATOM 617 N N . GLN A 1 78 ? -13.494 10.191 3.104 1.00 88.12 78 GLN A N 1
ATOM 618 C CA . GLN A 1 78 ? -13.009 11.051 2.026 1.00 88.12 78 GLN A CA 1
ATOM 619 C C . GLN A 1 78 ? -11.785 11.861 2.494 1.00 88.12 78 GLN A C 1
ATOM 621 O O . GLN A 1 78 ? -11.803 12.413 3.595 1.00 88.12 78 GLN A O 1
ATOM 626 N N . GLY A 1 79 ? -10.714 11.898 1.694 1.00 84.69 79 GLY A N 1
ATOM 627 C CA . GLY A 1 79 ? -9.425 12.475 2.095 1.00 84.69 79 GLY A CA 1
ATOM 628 C C . GLY A 1 79 ? -8.626 11.637 3.105 1.00 84.69 79 GLY A C 1
ATOM 629 O O . GLY A 1 79 ? -7.571 12.077 3.562 1.00 84.69 79 GLY A O 1
ATOM 630 N N . GLY A 1 80 ? -9.108 10.446 3.476 1.00 88.44 80 GLY A N 1
ATOM 631 C CA . GLY A 1 80 ? -8.419 9.504 4.358 1.00 88.44 80 GLY A CA 1
ATOM 632 C C . GLY A 1 80 ? -7.292 8.731 3.665 1.00 88.44 80 GLY A C 1
ATOM 633 O O . GLY A 1 80 ? -6.994 8.917 2.481 1.00 88.44 80 GLY A O 1
ATOM 634 N N . CYS A 1 81 ? -6.664 7.813 4.405 1.00 90.69 81 CYS A N 1
ATOM 635 C CA . CYS A 1 81 ? -5.525 7.043 3.898 1.00 90.69 81 CYS A CA 1
ATOM 636 C C . CYS A 1 81 ? -5.883 6.148 2.693 1.00 90.69 81 CYS A C 1
ATOM 638 O O . CYS A 1 81 ? -5.025 5.907 1.835 1.00 90.69 81 CYS A O 1
ATOM 640 N N . TRP A 1 82 ? -7.127 5.665 2.586 1.00 91.06 82 TRP A N 1
ATOM 641 C CA . TRP A 1 82 ? -7.547 4.831 1.456 1.00 91.06 82 TRP A CA 1
ATOM 642 C C . TRP A 1 82 ? -7.345 5.525 0.105 1.00 91.06 82 TRP A C 1
ATOM 644 O O . TRP A 1 82 ? -6.843 4.906 -0.831 1.00 91.06 82 TRP A O 1
ATOM 654 N N . GLU A 1 83 ? -7.695 6.806 0.003 1.00 89.62 83 GLU A N 1
ATOM 655 C CA . GLU A 1 83 ? -7.596 7.567 -1.243 1.00 89.62 83 GLU A CA 1
ATOM 656 C C . GLU A 1 83 ? -6.143 7.637 -1.727 1.00 89.62 83 GLU A C 1
ATOM 658 O O . GLU A 1 83 ? -5.837 7.257 -2.861 1.00 89.62 83 GLU A O 1
ATOM 663 N N . HIS A 1 84 ? -5.228 7.983 -0.818 1.00 88.88 84 HIS A N 1
ATOM 664 C CA . HIS A 1 84 ? -3.790 7.970 -1.088 1.00 88.88 84 HIS A CA 1
ATOM 665 C C . HIS A 1 84 ? -3.281 6.571 -1.451 1.00 88.88 84 HIS A C 1
ATOM 667 O O . HIS A 1 84 ? -2.597 6.380 -2.456 1.00 88.88 84 HIS A O 1
ATOM 673 N N . THR A 1 85 ? -3.667 5.561 -0.672 1.00 91.19 85 THR A N 1
ATOM 674 C CA . THR A 1 85 ? -3.264 4.167 -0.907 1.00 91.19 85 THR A CA 1
ATOM 675 C C . THR A 1 85 ? -3.738 3.673 -2.275 1.00 91.19 85 THR A C 1
ATOM 677 O O . THR A 1 85 ? -3.003 2.975 -2.973 1.00 91.19 85 THR A O 1
ATOM 680 N N . SER A 1 86 ? -4.936 4.063 -2.710 1.00 90.25 86 SER A N 1
ATOM 681 C CA . SER A 1 86 ? -5.478 3.711 -4.024 1.00 90.25 86 SER A CA 1
ATOM 682 C C . SER A 1 86 ? -4.659 4.320 -5.166 1.00 90.25 86 SER A C 1
ATOM 684 O O . SER A 1 86 ? -4.365 3.612 -6.140 1.00 90.25 86 SER A O 1
ATOM 686 N N . ILE A 1 87 ? -4.230 5.581 -5.022 1.00 89.25 87 ILE A N 1
ATOM 687 C CA . ILE A 1 87 ? -3.345 6.279 -5.971 1.00 89.25 87 ILE A CA 1
ATOM 688 C C . ILE A 1 87 ? -1.988 5.572 -6.048 1.00 89.25 87 ILE A C 1
ATOM 690 O O . ILE A 1 87 ? -1.519 5.250 -7.144 1.00 89.25 87 ILE A O 1
ATOM 694 N N . VAL A 1 88 ? -1.384 5.248 -4.900 1.00 90.12 88 VAL A N 1
ATOM 695 C CA . VAL A 1 88 ? -0.119 4.497 -4.829 1.00 90.12 88 VAL A CA 1
ATOM 696 C C . VAL A 1 88 ? -0.255 3.137 -5.514 1.00 90.12 88 VAL A C 1
ATOM 698 O O . VAL A 1 88 ? 0.548 2.795 -6.382 1.00 90.12 88 VAL A O 1
ATOM 701 N N . LEU A 1 89 ? -1.302 2.371 -5.199 1.00 92.31 89 LEU A N 1
ATOM 702 C CA . LEU A 1 89 ? -1.548 1.060 -5.805 1.00 92.31 89 LEU A CA 1
ATOM 703 C C . LEU A 1 89 ? -1.796 1.156 -7.315 1.00 92.31 89 LEU A C 1
ATOM 705 O O . LEU A 1 89 ? -1.366 0.283 -8.066 1.00 92.31 89 LEU A O 1
ATOM 709 N N . GLN A 1 90 ? -2.477 2.201 -7.784 1.00 90.88 90 GLN A N 1
ATOM 710 C CA . GLN A 1 90 ? -2.667 2.442 -9.214 1.00 90.88 90 GLN A CA 1
ATOM 711 C C . GLN A 1 90 ? -1.341 2.750 -9.916 1.00 90.88 90 GLN A C 1
ATOM 713 O O . GLN A 1 90 ? -1.075 2.188 -10.978 1.00 90.88 90 GLN A O 1
ATOM 718 N N . CYS A 1 91 ? -0.489 3.569 -9.299 1.00 89.44 91 CYS A N 1
ATOM 719 C CA . CYS A 1 91 ? 0.858 3.845 -9.788 1.00 89.44 91 CYS A CA 1
ATOM 720 C C . CYS A 1 91 ? 1.679 2.552 -9.910 1.00 89.44 91 CYS A C 1
ATOM 722 O O . CYS A 1 91 ? 2.231 2.272 -10.975 1.00 89.44 91 CYS A O 1
ATOM 724 N N . VAL A 1 92 ? 1.689 1.719 -8.861 1.00 91.12 92 VAL A N 1
ATOM 725 C CA . VAL A 1 92 ? 2.388 0.423 -8.858 1.00 91.12 92 VAL A CA 1
ATOM 726 C C . VAL A 1 92 ? 1.868 -0.480 -9.977 1.00 91.12 92 VAL A C 1
ATOM 728 O O . VAL A 1 92 ? 2.667 -1.031 -10.729 1.00 91.12 92 VAL A O 1
ATOM 731 N N . TYR A 1 93 ? 0.546 -0.603 -10.126 1.00 90.12 93 TYR A N 1
ATOM 732 C CA . TYR A 1 93 ? -0.070 -1.452 -11.151 1.00 90.12 93 TYR A CA 1
ATOM 733 C C . TYR A 1 93 ? 0.308 -1.033 -12.576 1.00 90.12 93 TYR A C 1
ATOM 735 O O . TYR A 1 93 ? 0.561 -1.881 -13.431 1.00 90.12 93 TYR A O 1
ATOM 743 N N . TYR A 1 94 ? 0.355 0.271 -12.842 1.00 86.69 94 TYR A N 1
ATOM 744 C CA . TYR A 1 94 ? 0.757 0.785 -14.148 1.00 86.69 94 TYR A CA 1
ATOM 745 C C . TYR A 1 94 ? 2.261 0.660 -14.400 1.00 86.69 94 TYR A C 1
ATOM 747 O O . TYR A 1 94 ? 2.652 0.399 -15.535 1.00 86.69 94 TYR A O 1
ATOM 755 N N . ALA A 1 95 ? 3.095 0.796 -13.366 1.00 87.56 95 ALA A N 1
ATOM 756 C CA . ALA A 1 95 ? 4.534 0.573 -13.474 1.00 87.56 95 ALA A CA 1
ATOM 757 C C . ALA A 1 95 ? 4.883 -0.912 -13.683 1.00 87.56 95 ALA A C 1
ATOM 759 O O . ALA A 1 95 ? 5.780 -1.232 -14.462 1.00 87.56 95 ALA A O 1
ATOM 760 N N . LYS A 1 96 ? 4.176 -1.819 -12.997 1.00 88.12 96 LYS A N 1
ATOM 761 C CA . LYS A 1 96 ? 4.352 -3.272 -13.078 1.00 88.12 96 LYS A CA 1
ATOM 762 C C . LYS A 1 96 ? 3.027 -3.993 -12.781 1.00 88.12 96 LYS A C 1
ATOM 764 O O . LYS A 1 96 ? 2.614 -4.117 -11.629 1.00 88.12 96 LYS A O 1
ATOM 769 N N . ARG A 1 97 ? 2.369 -4.524 -13.819 1.00 88.81 97 ARG A N 1
ATOM 770 C CA . ARG A 1 97 ? 1.041 -5.168 -13.690 1.00 88.81 97 ARG A CA 1
ATOM 771 C C . ARG A 1 97 ? 1.044 -6.423 -12.819 1.00 88.81 97 ARG A C 1
ATOM 773 O O . ARG A 1 97 ? 0.073 -6.693 -12.121 1.00 88.81 97 ARG A O 1
ATOM 780 N N . ASP A 1 98 ? 2.128 -7.182 -12.874 1.00 90.31 98 ASP A N 1
ATOM 781 C CA . ASP A 1 98 ? 2.372 -8.412 -12.125 1.00 90.31 98 ASP A CA 1
ATOM 782 C C . ASP A 1 98 ? 3.151 -8.145 -10.825 1.00 90.31 98 ASP A C 1
ATOM 784 O O . ASP A 1 98 ? 3.915 -8.989 -10.377 1.00 90.31 98 ASP A O 1
ATOM 788 N N . PHE A 1 99 ? 3.024 -6.960 -10.221 1.00 91.88 99 PHE A N 1
ATOM 789 C CA . PHE A 1 99 ? 3.690 -6.649 -8.956 1.00 91.88 99 PHE A CA 1
ATOM 790 C C . PHE A 1 99 ? 3.116 -7.475 -7.793 1.00 91.88 99 PHE A C 1
ATOM 792 O O . PHE A 1 99 ? 1.896 -7.546 -7.598 1.00 91.88 99 PHE A O 1
ATOM 799 N N . TRP A 1 100 ? 4.010 -8.029 -6.974 1.00 92.62 100 TRP A N 1
ATOM 800 C CA . TRP A 1 100 ? 3.691 -8.653 -5.692 1.00 92.62 100 TRP A CA 1
ATOM 801 C C . TRP A 1 100 ? 4.527 -8.027 -4.576 1.00 92.62 100 TRP A C 1
ATOM 803 O O . TRP A 1 100 ? 5.690 -7.671 -4.772 1.00 92.62 100 TRP A O 1
ATOM 813 N N . PHE A 1 101 ? 3.933 -7.905 -3.395 1.00 94.19 101 PHE A N 1
ATOM 814 C CA . PHE A 1 101 ? 4.621 -7.430 -2.196 1.00 94.19 101 PHE A CA 1
ATOM 815 C C . PHE A 1 101 ? 5.407 -8.559 -1.517 1.00 94.19 101 PHE A C 1
ATOM 817 O O . PHE A 1 101 ? 5.296 -9.727 -1.901 1.00 94.19 101 PHE A O 1
ATOM 824 N N . ALA A 1 102 ? 6.186 -8.241 -0.480 1.00 92.50 102 ALA A N 1
ATOM 825 C CA . ALA A 1 102 ? 6.980 -9.240 0.242 1.00 92.50 102 ALA A CA 1
ATOM 826 C C . ALA A 1 102 ? 6.115 -10.349 0.872 1.00 92.50 102 ALA A C 1
ATOM 828 O O . ALA A 1 102 ? 6.505 -11.517 0.851 1.00 92.50 102 ALA A O 1
ATOM 829 N N . ASN A 1 103 ? 4.909 -10.020 1.348 1.00 91.12 103 ASN A N 1
ATOM 830 C CA . ASN A 1 103 ? 3.925 -11.004 1.816 1.00 91.12 103 ASN A CA 1
ATOM 831 C C . ASN A 1 103 ? 3.215 -11.772 0.679 1.00 91.12 103 ASN A C 1
ATOM 833 O O . ASN A 1 103 ? 2.296 -12.538 0.945 1.00 91.12 103 ASN A O 1
ATOM 837 N N . LYS A 1 104 ? 3.634 -11.603 -0.583 1.00 92.12 104 LYS A N 1
ATOM 838 C CA . LYS A 1 104 ? 3.079 -12.235 -1.796 1.00 92.12 104 LYS A CA 1
ATOM 839 C C . LYS A 1 104 ? 1.667 -11.785 -2.180 1.00 92.12 104 LYS A C 1
ATOM 841 O O . LYS A 1 104 ? 1.089 -12.361 -3.103 1.00 92.12 104 LYS A O 1
ATOM 846 N N . ILE A 1 105 ? 1.093 -10.774 -1.524 1.00 94.12 105 ILE A N 1
ATOM 847 C CA . ILE A 1 105 ? -0.164 -10.191 -2.001 1.00 94.12 105 ILE A CA 1
ATOM 848 C C . ILE A 1 105 ? 0.084 -9.458 -3.322 1.00 94.12 105 ILE A C 1
ATOM 850 O O . ILE A 1 105 ? 1.146 -8.872 -3.531 1.00 94.12 105 ILE A O 1
ATOM 854 N N . THR A 1 106 ? -0.881 -9.505 -4.236 1.00 94.25 106 THR A N 1
ATOM 855 C CA . THR A 1 106 ? -0.837 -8.732 -5.483 1.00 94.25 106 THR A CA 1
ATOM 856 C C . THR A 1 106 ? -1.580 -7.414 -5.311 1.00 94.25 106 THR A C 1
ATOM 858 O O . THR A 1 106 ? -2.455 -7.285 -4.451 1.00 94.25 106 THR A O 1
ATOM 861 N N . VAL A 1 107 ? -1.278 -6.431 -6.161 1.00 93.75 107 VAL A N 1
ATOM 862 C CA . VAL A 1 107 ? -1.983 -5.138 -6.147 1.00 93.75 107 VAL A CA 1
ATOM 863 C C . VAL A 1 107 ? -3.510 -5.286 -6.263 1.00 93.75 107 VAL A C 1
ATOM 865 O O . VAL A 1 107 ? -4.209 -4.686 -5.442 1.00 93.75 107 VAL A O 1
ATOM 868 N N . PRO A 1 108 ? -4.067 -6.087 -7.200 1.00 93.19 108 PRO A N 1
ATOM 869 C CA . PRO A 1 108 ? -5.516 -6.272 -7.284 1.00 93.19 108 PRO A CA 1
ATOM 870 C C . PRO A 1 108 ? -6.108 -6.877 -6.010 1.00 93.19 108 PRO A C 1
ATOM 872 O O . PRO A 1 108 ? -7.147 -6.413 -5.543 1.00 93.19 108 PRO A O 1
ATOM 875 N N . LYS A 1 109 ? -5.430 -7.866 -5.409 1.00 94.31 109 LYS A N 1
ATOM 876 C CA . LYS A 1 109 ? -5.939 -8.521 -4.202 1.00 94.31 109 LYS A CA 1
ATOM 877 C C . LYS A 1 109 ? -5.921 -7.590 -2.993 1.00 94.31 109 LYS A C 1
ATOM 879 O O . LYS A 1 109 ? -6.871 -7.573 -2.217 1.00 94.31 109 LYS A O 1
ATOM 884 N N . LEU A 1 110 ? -4.872 -6.785 -2.852 1.00 94.38 110 LEU A N 1
ATOM 885 C CA . LEU A 1 110 ? -4.785 -5.782 -1.796 1.00 94.38 110 LEU A CA 1
ATOM 886 C C . LEU A 1 110 ? -5.882 -4.715 -1.941 1.00 94.38 110 LEU A C 1
ATOM 888 O O . LEU A 1 110 ? -6.552 -4.402 -0.959 1.00 94.38 110 LEU A O 1
ATOM 892 N N . LYS A 1 111 ? -6.133 -4.223 -3.165 1.00 94.12 111 LYS A N 1
ATOM 893 C CA . LYS A 1 111 ? -7.253 -3.306 -3.445 1.00 94.12 111 LYS A CA 1
ATOM 894 C C . LYS A 1 111 ? -8.603 -3.909 -3.055 1.00 94.12 111 LYS A C 1
ATOM 896 O O . LYS A 1 111 ? -9.416 -3.214 -2.456 1.00 94.12 111 LYS A O 1
ATOM 901 N N . GLU A 1 112 ? -8.834 -5.181 -3.372 1.00 94.81 112 GLU A N 1
ATOM 902 C CA . GLU A 1 112 ? -10.068 -5.894 -3.021 1.00 94.81 112 GLU A CA 1
ATOM 903 C C . GLU A 1 112 ? -10.277 -5.963 -1.501 1.00 94.81 112 GLU A C 1
ATOM 905 O O . GLU A 1 112 ? -11.357 -5.624 -1.021 1.00 94.81 112 GLU A O 1
ATOM 910 N N . ILE A 1 113 ? -9.248 -6.354 -0.737 1.00 93.88 113 ILE A N 1
ATOM 911 C CA . ILE A 1 113 ? -9.324 -6.459 0.731 1.00 93.88 113 ILE A CA 1
ATOM 912 C C . ILE A 1 113 ? -9.685 -5.109 1.353 1.00 93.88 113 ILE A C 1
ATOM 914 O O . ILE A 1 113 ? -10.611 -5.037 2.161 1.00 93.88 113 ILE A O 1
ATOM 918 N N . ILE A 1 114 ? -8.986 -4.044 0.952 1.00 93.62 114 ILE A N 1
ATOM 919 C CA . ILE A 1 114 ? -9.215 -2.703 1.498 1.00 93.62 114 ILE A CA 1
ATOM 920 C C . ILE A 1 114 ? -10.601 -2.187 1.095 1.00 93.62 114 ILE A C 1
ATOM 922 O O . ILE A 1 114 ? -11.357 -1.717 1.942 1.00 93.62 114 ILE A O 1
ATOM 926 N N . SER A 1 115 ? -10.974 -2.328 -0.182 1.00 94.31 115 SER A N 1
ATOM 927 C CA . SER A 1 115 ? -12.282 -1.894 -0.683 1.00 94.31 115 SER A CA 1
ATOM 928 C C . SER A 1 115 ? -13.428 -2.610 0.027 1.00 94.31 115 SER A C 1
ATOM 930 O O . SER A 1 115 ? -14.405 -1.961 0.404 1.00 94.31 115 SER A O 1
ATOM 932 N N . LYS A 1 116 ? -13.295 -3.918 0.274 1.00 95.12 116 LYS A N 1
ATOM 933 C CA . LYS A 1 116 ? -14.267 -4.687 1.053 1.00 95.12 116 LYS A CA 1
ATOM 934 C C . LYS A 1 116 ? -14.352 -4.173 2.487 1.00 95.12 116 LYS A C 1
ATOM 936 O O . LYS A 1 116 ? -15.458 -3.921 2.948 1.00 95.12 116 LYS A O 1
ATOM 941 N N . GLY A 1 117 ? -13.216 -3.968 3.153 1.00 93.44 117 GLY A N 1
ATOM 942 C CA . GLY A 1 117 ? -13.165 -3.428 4.514 1.00 93.44 117 GLY A CA 1
ATOM 943 C C . GLY A 1 117 ? -13.845 -2.064 4.644 1.00 93.44 117 GLY A C 1
ATOM 944 O O . GLY A 1 117 ? -14.658 -1.864 5.547 1.00 93.44 117 GLY A O 1
ATOM 945 N N . CYS A 1 118 ? -13.604 -1.164 3.686 1.00 94.06 118 CYS A N 1
ATOM 946 C CA . CYS A 1 118 ? -14.273 0.134 3.620 1.00 94.06 118 CYS A CA 1
ATOM 947 C C . CYS A 1 118 ? -15.778 0.022 3.347 1.00 94.06 118 CYS A C 1
ATOM 949 O O . CYS A 1 118 ? -16.564 0.730 3.972 1.00 94.06 118 CYS A O 1
ATOM 951 N N . ALA A 1 119 ? -16.202 -0.880 2.457 1.00 95.31 119 ALA A N 1
ATOM 952 C CA . ALA A 1 119 ? -17.617 -1.090 2.155 1.00 95.31 119 ALA A CA 1
ATOM 953 C C . ALA A 1 119 ? -18.387 -1.692 3.342 1.00 95.31 119 ALA A C 1
ATOM 955 O O . ALA A 1 119 ? -19.523 -1.302 3.604 1.00 95.31 119 ALA A O 1
ATOM 956 N N . THR A 1 120 ? -17.777 -2.625 4.078 1.00 94.62 120 THR A N 1
ATOM 957 C CA . THR A 1 120 ? -18.407 -3.288 5.230 1.00 94.62 120 THR A CA 1
ATOM 958 C C . THR A 1 120 ? -18.198 -2.551 6.548 1.00 94.62 120 THR A C 1
ATOM 960 O O . THR A 1 120 ? -18.771 -2.966 7.551 1.00 94.62 120 THR A O 1
ATOM 963 N N . LYS A 1 121 ? -17.371 -1.496 6.572 1.00 92.25 121 LYS A N 1
ATOM 964 C CA . LYS A 1 121 ? -16.914 -0.810 7.794 1.00 92.25 121 LYS A CA 1
ATOM 965 C C . LYS A 1 121 ? -16.329 -1.782 8.828 1.00 92.25 121 LYS A C 1
ATOM 967 O O . LYS A 1 121 ? -16.586 -1.670 10.022 1.00 92.25 121 LYS A O 1
ATOM 972 N N . GLN A 1 122 ? -15.567 -2.766 8.354 1.00 93.75 122 GLN A N 1
ATOM 973 C CA . GLN A 1 122 ? -14.888 -3.747 9.203 1.00 93.75 122 GLN A CA 1
ATOM 974 C C . GLN A 1 122 ? -13.380 -3.615 9.028 1.00 93.75 122 GLN A C 1
ATOM 976 O O . GLN A 1 122 ? -12.896 -3.421 7.913 1.00 93.75 122 GLN A O 1
ATOM 981 N N . GLY A 1 123 ? -12.650 -3.743 10.131 1.00 91.00 123 GLY A N 1
ATOM 982 C CA . GLY A 1 123 ? -11.197 -3.787 10.141 1.00 91.00 123 GLY A CA 1
ATOM 983 C C . GLY A 1 123 ? -10.663 -4.948 9.303 1.00 91.00 123 GLY A C 1
ATOM 984 O O . GLY A 1 123 ? -11.289 -6.002 9.178 1.00 91.00 123 GLY A O 1
ATOM 985 N N . PHE A 1 124 ? -9.487 -4.751 8.725 1.00 92.38 124 PHE A N 1
ATOM 986 C CA . PH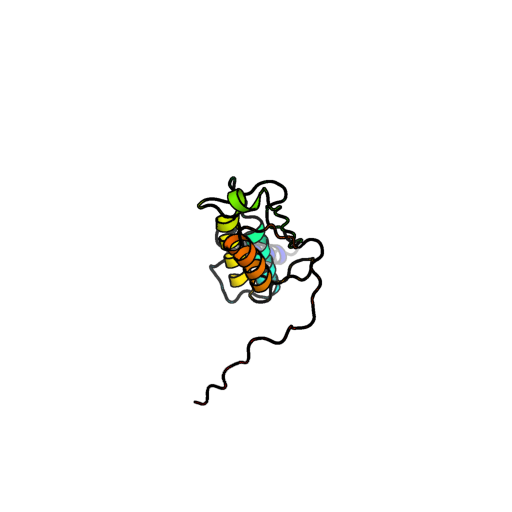E A 1 124 ? -8.838 -5.690 7.822 1.00 92.38 124 PHE A CA 1
ATOM 987 C C . PHE A 1 124 ? -7.330 -5.694 8.054 1.00 92.38 124 PHE A C 1
ATOM 989 O O . PHE A 1 124 ? -6.732 -4.697 8.456 1.00 92.38 124 PHE A O 1
ATOM 996 N N . SER A 1 125 ? -6.704 -6.840 7.792 1.00 91.12 125 SER A N 1
ATOM 997 C CA . SER A 1 125 ? -5.276 -7.030 8.021 1.00 91.12 125 SER A CA 1
ATOM 998 C C . SER A 1 125 ? -4.662 -7.938 6.966 1.00 91.12 125 SER A C 1
ATOM 1000 O O . SER A 1 125 ? -5.230 -8.979 6.634 1.00 91.12 125 SER A O 1
ATOM 1002 N N . THR A 1 126 ? -3.481 -7.575 6.467 1.00 90.75 126 THR A N 1
ATOM 1003 C CA . THR A 1 126 ? -2.687 -8.398 5.536 1.00 90.75 126 THR A CA 1
ATOM 1004 C C . THR A 1 126 ? -1.412 -8.972 6.160 1.00 90.75 126 THR A C 1
ATOM 1006 O O . THR A 1 126 ? -0.596 -9.560 5.451 1.00 90.75 126 THR A O 1
ATOM 1009 N N . VAL A 1 127 ? -1.244 -8.851 7.485 1.00 87.50 127 VAL A N 1
ATOM 1010 C CA . VAL A 1 127 ? -0.058 -9.331 8.229 1.00 87.50 127 VAL A CA 1
ATOM 1011 C C . VAL A 1 127 ? 0.197 -10.824 7.995 1.00 87.50 127 VAL A C 1
ATOM 1013 O O . VAL A 1 127 ? 1.316 -11.220 7.695 1.00 87.50 127 VAL A O 1
ATOM 1016 N N . ASN A 1 128 ? -0.855 -11.641 8.067 1.00 84.12 128 ASN A N 1
ATOM 1017 C CA . ASN A 1 128 ? -0.787 -13.093 7.873 1.00 84.12 128 ASN A CA 1
ATOM 1018 C C . ASN A 1 128 ? -1.392 -13.513 6.530 1.00 84.12 128 ASN A C 1
ATOM 1020 O O . ASN A 1 128 ? -2.023 -14.569 6.432 1.00 84.12 128 ASN A O 1
ATOM 1024 N N . TYR A 1 129 ? -1.259 -12.669 5.500 1.00 85.31 129 TYR A N 1
ATOM 1025 C CA . TYR A 1 129 ? -1.736 -13.028 4.172 1.00 85.31 129 TYR A CA 1
ATOM 1026 C C . TYR A 1 129 ? -1.023 -14.299 3.708 1.00 85.31 129 TYR A C 1
ATOM 1028 O O . TYR A 1 129 ? 0.191 -14.333 3.507 1.00 85.31 129 TYR A O 1
ATOM 1036 N N . THR A 1 130 ? -1.802 -15.361 3.547 1.00 78.44 130 THR A N 1
ATOM 1037 C CA . THR A 1 130 ? -1.361 -16.593 2.912 1.00 78.44 130 THR A CA 1
ATOM 1038 C C . THR A 1 130 ? -1.972 -16.626 1.527 1.00 78.44 130 THR A C 1
ATOM 1040 O O . THR A 1 130 ? -3.137 -16.277 1.335 1.00 78.44 130 THR A O 1
ATOM 1043 N N . VAL A 1 131 ? -1.170 -17.025 0.541 1.00 71.00 131 VAL A N 1
ATOM 1044 C CA . VAL A 1 131 ? -1.686 -17.303 -0.796 1.00 71.00 131 VAL A CA 1
ATOM 1045 C C . VAL A 1 131 ? -2.549 -18.553 -0.667 1.00 71.00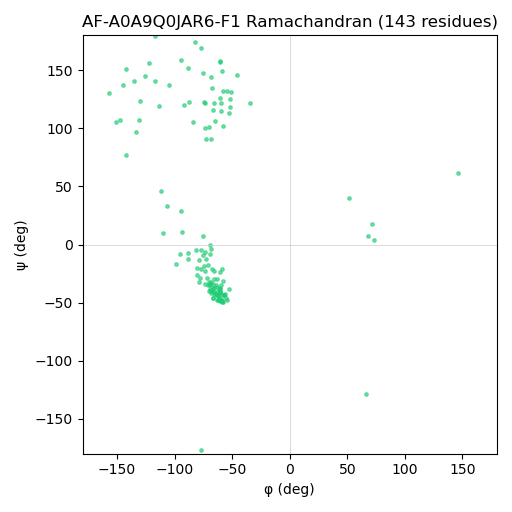 131 VAL A C 1
ATOM 1047 O O . VAL A 1 131 ? -2.047 -19.673 -0.746 1.00 71.00 131 VAL A O 1
ATOM 1050 N N . SER A 1 132 ? -3.844 -18.384 -0.412 1.00 56.19 132 SER A N 1
ATOM 1051 C CA . SER A 1 132 ? -4.790 -19.449 -0.691 1.00 56.19 132 SER A CA 1
ATOM 1052 C C . SER A 1 132 ? -4.707 -19.722 -2.192 1.00 56.19 132 SER A C 1
ATOM 1054 O O . SER A 1 132 ? -4.793 -18.806 -3.013 1.00 56.19 132 SER A O 1
ATOM 1056 N N . SER A 1 133 ? -4.469 -20.986 -2.555 1.00 37.38 133 SER A N 1
ATOM 1057 C CA . SER A 1 133 ? -4.651 -21.459 -3.933 1.00 37.38 133 SER A CA 1
ATOM 1058 C C . SER A 1 133 ? -5.990 -20.943 -4.478 1.00 37.38 133 SER A C 1
ATOM 1060 O O . SER A 1 133 ? -6.926 -20.784 -3.690 1.00 37.38 133 SER A O 1
ATOM 1062 N N . PRO A 1 134 ? -6.085 -20.633 -5.784 1.00 40.75 134 PRO A N 1
ATOM 1063 C CA . PRO A 1 134 ? -7.151 -19.808 -6.337 1.00 40.75 134 PRO A CA 1
ATOM 1064 C C . PRO A 1 134 ? -8.519 -20.349 -5.926 1.00 40.75 134 PRO A C 1
ATOM 1066 O O . PRO A 1 134 ? -8.923 -21.433 -6.342 1.00 40.75 134 PRO A O 1
ATOM 1069 N N . SER A 1 135 ? -9.240 -19.583 -5.108 1.00 38.59 135 SER A N 1
ATOM 1070 C CA . SER A 1 135 ? -10.658 -19.815 -4.891 1.00 38.59 135 SER A CA 1
ATOM 1071 C C . SER A 1 135 ? -11.366 -19.563 -6.220 1.00 38.59 135 SER A C 1
ATOM 1073 O O . SER A 1 135 ? -11.496 -18.422 -6.666 1.00 38.59 135 SER A O 1
ATOM 1075 N N . SER A 1 136 ? -11.780 -20.651 -6.857 1.00 46.09 136 SER A N 1
ATOM 1076 C CA . SER A 1 136 ? -12.837 -20.718 -7.860 1.00 46.09 136 SER A CA 1
ATOM 1077 C C . SER A 1 136 ? -13.965 -19.717 -7.570 1.00 46.09 136 SER A C 1
ATOM 1079 O O . SER A 1 136 ? -14.584 -19.788 -6.508 1.00 46.09 136 SER A O 1
ATOM 1081 N N . GLY A 1 137 ? -14.242 -18.815 -8.518 1.00 37.56 137 GLY A N 1
ATOM 1082 C CA . GLY A 1 137 ? -15.335 -17.837 -8.448 1.00 37.56 137 GLY A CA 1
ATOM 1083 C C . GLY A 1 137 ? -14.966 -16.514 -9.123 1.00 37.56 137 GLY A C 1
ATOM 1084 O O . GLY A 1 137 ? -14.848 -15.481 -8.480 1.00 37.56 137 GLY A O 1
ATOM 1085 N N . SER A 1 138 ? -14.678 -16.498 -10.418 1.00 31.94 138 SER A N 1
ATOM 1086 C CA . SER A 1 138 ? -15.736 -16.314 -11.414 1.00 31.94 138 SER A CA 1
ATOM 1087 C C . SER A 1 138 ? -15.283 -16.881 -12.758 1.00 31.94 138 SER A C 1
ATOM 1089 O O . SER A 1 138 ? -14.179 -16.627 -13.232 1.00 31.94 138 SER A O 1
ATOM 1091 N N . SER A 1 139 ? -16.158 -17.695 -13.341 1.00 31.45 139 SER A N 1
ATOM 1092 C CA . SER A 1 139 ? -16.034 -18.246 -14.686 1.00 31.45 139 SER A CA 1
ATOM 1093 C C . SER A 1 139 ? -15.755 -17.129 -15.705 1.00 31.45 139 SER A C 1
ATOM 1095 O O . SER A 1 139 ? -16.496 -16.141 -15.701 1.00 31.45 139 SER A O 1
ATOM 1097 N N . PRO A 1 140 ? -14.760 -17.245 -16.604 1.00 35.19 140 PRO A N 1
ATOM 1098 C CA . PRO A 1 140 ? -14.763 -16.431 -17.804 1.00 35.19 140 PRO A CA 1
ATOM 1099 C C . PRO A 1 140 ? -15.956 -16.888 -18.644 1.00 35.19 140 PRO A C 1
ATOM 1101 O O . PRO A 1 140 ? -16.027 -18.038 -19.083 1.00 35.19 140 PRO A O 1
ATOM 1104 N N . ALA A 1 141 ? -16.922 -15.993 -18.847 1.00 32.97 141 ALA A N 1
ATOM 1105 C CA . ALA A 1 141 ? -17.905 -16.175 -19.899 1.00 32.97 141 ALA A CA 1
ATOM 1106 C C . ALA A 1 141 ? -17.136 -16.434 -21.204 1.00 32.97 141 ALA A C 1
ATOM 1108 O O . ALA A 1 141 ? -16.326 -15.610 -21.630 1.00 32.97 141 ALA A O 1
ATOM 1109 N N . LYS A 1 142 ? -17.352 -17.610 -21.802 1.00 34.75 142 LYS A N 1
ATOM 1110 C CA . LYS A 1 142 ? -16.905 -17.920 -23.159 1.00 34.75 142 LYS A CA 1
ATOM 1111 C C . LYS A 1 142 ? -17.532 -16.888 -24.098 1.00 34.75 142 LYS A C 1
ATOM 1113 O O . LYS A 1 142 ? -18.712 -16.989 -24.418 1.00 34.75 142 LYS A O 1
ATOM 1118 N N . GLY A 1 143 ? -16.751 -15.898 -24.510 1.00 29.20 143 GLY A N 1
ATOM 1119 C CA . GLY A 1 143 ? -17.063 -15.067 -25.663 1.00 29.20 143 GLY A CA 1
ATOM 1120 C C . GLY A 1 143 ? -16.579 -15.787 -26.912 1.00 29.20 143 GLY A C 1
ATOM 1121 O O . GLY A 1 143 ? -15.377 -15.862 -27.144 1.00 29.20 143 GLY A O 1
ATOM 1122 N N . TYR A 1 144 ? -17.514 -16.352 -27.670 1.00 31.67 144 TYR A N 1
ATOM 1123 C CA . TYR A 1 144 ? -17.312 -16.635 -29.085 1.00 31.67 144 TYR A CA 1
ATOM 1124 C C . TYR A 1 144 ? -17.386 -15.305 -29.838 1.00 31.67 144 TYR A C 1
ATOM 1126 O O . TYR A 1 144 ? -18.409 -14.632 -29.735 1.00 31.67 144 TYR A O 1
ATOM 1134 N N . TYR A 1 145 ? -16.331 -14.965 -30.574 1.00 37.22 145 TYR A N 1
ATOM 1135 C CA . TYR A 1 145 ? -16.378 -14.218 -31.831 1.00 37.22 145 TYR A CA 1
ATOM 1136 C C . TYR A 1 145 ? -15.257 -14.744 -32.721 1.00 37.22 145 TYR A C 1
ATOM 1138 O O . TYR A 1 145 ? -14.132 -14.901 -32.193 1.00 37.22 145 TYR A O 1
#

Organism: NCBI:txid218843

InterPro domains:
  IPR056633 Domain of unknown function DUF7731 [PF24865] (37-125)

Nearest PDB structures (foldseek):
  4m69-assembly1_B  TM=2.986E-01  e=6.815E+00  Mus musculus